Protein AF-A0A9E5QLZ5-F1 (afdb_monomer)

Sequence (50 aa):
MINYTVPYGAKIFVDDKEEIDRSKILFEWDPYSSVIITEKNGKVKYQDLV

Radius of gyration: 15.89 Å; Cα contacts (8 Å, |Δi|>4): 23; chains: 1; bounding box: 39×19×40 Å

Solvent-accessible surface area (backbone atoms only — not comparable to full-atom values): 3925 Å² total; per-residue (Å²): 134,92,81,80,88,80,61,88,80,45,50,70,71,64,62,94,88,59,91,74,60,99,85,60,76,54,60,49,72,63,94,90,59,88,74,87,81,77,93,67,90,82,81,92,76,89,74,95,79,127

Structure (mmCIF, N/CA/C/O backbone):
data_AF-A0A9E5QLZ5-F1
#
_entry.id   AF-A0A9E5QLZ5-F1
#
loop_
_atom_site.group_PDB
_atom_site.id
_atom_site.type_symbol
_atom_site.label_atom_id
_atom_site.label_alt_id
_atom_site.label_comp_id
_atom_site.label_asym_id
_atom_site.label_entity_id
_atom_site.label_seq_id
_atom_site.pdbx_PDB_ins_code
_atom_site.Cartn_x
_atom_site.Cartn_y
_atom_site.Cartn_z
_atom_site.occupancy
_atom_site.B_iso_or_equiv
_atom_site.auth_seq_id
_atom_site.auth_comp_id
_atom_site.auth_asym_id
_atom_site.auth_atom_id
_atom_site.pdbx_PDB_model_num
ATOM 1 N N . MET A 1 1 ? 11.471 13.315 -20.627 1.00 44.09 1 MET A N 1
ATOM 2 C CA . MET A 1 1 ? 11.366 12.532 -19.378 1.00 44.09 1 MET A CA 1
ATOM 3 C C . MET A 1 1 ? 9.912 12.170 -19.198 1.00 44.09 1 MET A C 1
ATOM 5 O O . MET A 1 1 ? 9.087 13.072 -19.149 1.00 44.09 1 MET A O 1
ATOM 9 N N . ILE A 1 2 ? 9.595 10.881 -19.218 1.00 55.72 2 ILE A N 1
ATOM 10 C CA . ILE A 1 2 ? 8.236 10.409 -18.958 1.00 55.72 2 ILE A CA 1
ATOM 11 C C . ILE A 1 2 ? 8.099 10.392 -17.437 1.00 55.72 2 ILE A C 1
ATOM 13 O O . ILE A 1 2 ? 8.904 9.749 -16.771 1.00 55.72 2 ILE A O 1
ATOM 17 N N . ASN A 1 3 ? 7.173 11.178 -16.896 1.00 66.81 3 ASN A N 1
ATOM 18 C CA . ASN A 1 3 ? 6.967 11.290 -15.457 1.00 66.81 3 ASN A CA 1
ATOM 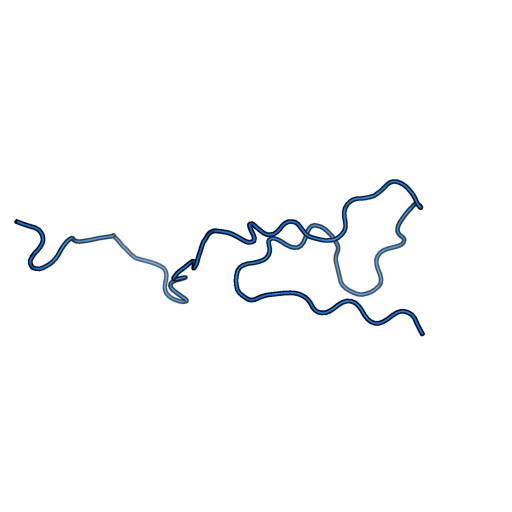19 C C . ASN A 1 3 ? 5.643 10.598 -15.127 1.00 66.81 3 ASN A C 1
ATOM 21 O O . ASN A 1 3 ? 4.598 11.018 -15.623 1.00 66.81 3 ASN A O 1
ATOM 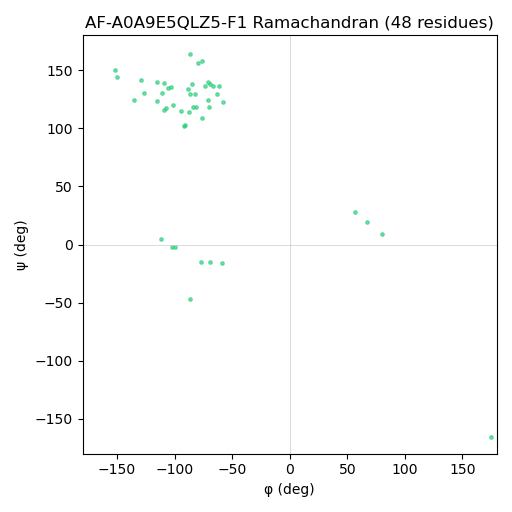25 N N . TYR A 1 4 ? 5.697 9.516 -14.354 1.00 70.75 4 TYR A N 1
ATOM 26 C CA . TYR A 1 4 ? 4.514 8.773 -13.929 1.00 70.75 4 TYR A CA 1
ATOM 27 C C . TYR A 1 4 ? 4.186 9.168 -12.490 1.00 70.75 4 TYR A C 1
ATOM 29 O O . TYR A 1 4 ? 5.009 9.001 -11.593 1.00 70.75 4 TYR A O 1
ATOM 37 N N . THR A 1 5 ? 2.993 9.711 -12.259 1.00 73.75 5 THR A N 1
ATOM 38 C CA . THR A 1 5 ? 2.519 10.005 -10.904 1.00 73.75 5 THR A CA 1
ATOM 39 C C . THR A 1 5 ? 2.082 8.701 -10.247 1.00 73.75 5 THR A C 1
ATOM 41 O O . THR A 1 5 ? 1.070 8.127 -10.642 1.00 73.75 5 THR A O 1
ATOM 44 N N . VAL A 1 6 ? 2.847 8.223 -9.264 1.00 79.56 6 VAL A N 1
ATOM 45 C CA . VAL A 1 6 ? 2.504 7.026 -8.485 1.00 79.56 6 VAL A CA 1
ATOM 46 C C . VAL A 1 6 ? 1.543 7.425 -7.355 1.00 79.56 6 VAL A C 1
ATOM 48 O O . VAL A 1 6 ? 1.915 8.249 -6.515 1.00 79.56 6 VAL A O 1
ATOM 51 N N . PRO A 1 7 ? 0.309 6.897 -7.326 1.00 79.38 7 PRO A N 1
ATOM 52 C CA . PRO A 1 7 ? -0.681 7.244 -6.308 1.00 79.38 7 PRO A CA 1
ATOM 53 C C . PRO A 1 7 ? -0.402 6.566 -4.955 1.00 79.38 7 PRO A C 1
ATOM 55 O O . PRO A 1 7 ? 0.271 5.537 -4.871 1.00 79.38 7 PRO A O 1
ATOM 58 N N . TYR A 1 8 ? -0.939 7.145 -3.875 1.00 76.81 8 TYR A N 1
ATOM 59 C CA . TYR A 1 8 ? -0.798 6.597 -2.523 1.00 76.81 8 TYR A CA 1
ATOM 60 C C . TYR A 1 8 ? -1.457 5.218 -2.424 1.00 76.81 8 TYR A C 1
ATOM 62 O O . TYR A 1 8 ? -2.606 5.032 -2.824 1.00 76.81 8 TYR A O 1
ATOM 70 N N . GLY A 1 9 ? -0.705 4.256 -1.892 1.00 74.62 9 GLY A N 1
ATOM 71 C CA . GLY A 1 9 ? -1.136 2.867 -1.807 1.00 74.62 9 GLY A CA 1
ATOM 72 C C . GLY A 1 9 ? -0.982 2.060 -3.094 1.00 74.62 9 GLY A C 1
ATOM 73 O O . GLY A 1 9 ? -1.441 0.921 -3.141 1.00 74.62 9 GLY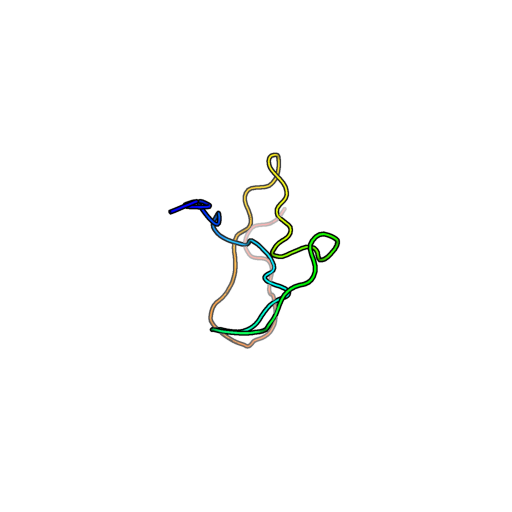 A O 1
ATOM 74 N N . ALA A 1 10 ?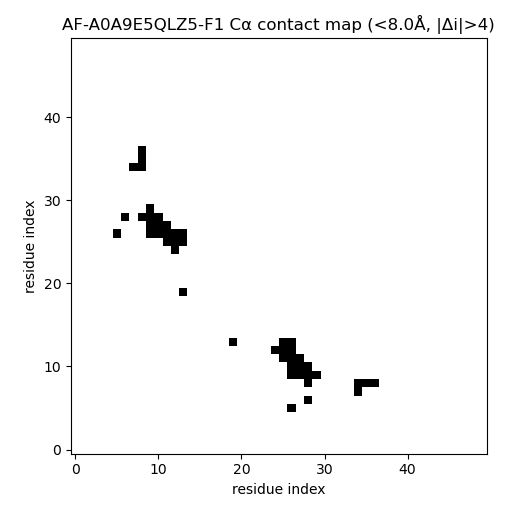 -0.315 2.607 -4.116 1.00 81.69 10 ALA A N 1
ATOM 75 C CA . ALA A 1 10 ? 0.142 1.809 -5.244 1.00 81.69 10 ALA A CA 1
ATOM 76 C C . ALA A 1 10 ? 1.129 0.732 -4.778 1.00 81.69 10 ALA A C 1
ATOM 78 O O . ALA A 1 10 ? 2.049 0.993 -3.996 1.00 81.69 10 ALA A O 1
ATOM 79 N N . LYS A 1 11 ? 0.964 -0.480 -5.303 1.00 81.06 11 LYS A N 1
ATOM 80 C CA . LYS A 1 11 ? 1.923 -1.563 -5.120 1.00 81.06 11 LYS A CA 1
ATOM 81 C C . LYS A 1 11 ? 2.976 -1.462 -6.212 1.00 81.06 11 LYS A C 1
ATOM 83 O O . LYS A 1 11 ? 2.665 -1.628 -7.387 1.00 81.06 11 LYS A O 1
ATOM 88 N N . ILE A 1 12 ? 4.209 -1.176 -5.818 1.00 86.38 12 ILE A N 1
ATOM 89 C CA . ILE A 1 12 ? 5.345 -1.054 -6.733 1.00 86.38 12 ILE A CA 1
ATOM 90 C C . ILE A 1 12 ? 5.979 -2.440 -6.913 1.00 86.38 12 ILE A C 1
ATOM 92 O O . ILE A 1 12 ? 6.169 -3.165 -5.937 1.00 86.38 12 ILE A O 1
ATOM 96 N N . PHE A 1 13 ? 6.273 -2.816 -8.159 1.00 84.50 13 PHE A N 1
ATOM 97 C CA . PHE A 1 13 ? 6.854 -4.117 -8.532 1.00 84.50 13 PHE A CA 1
ATOM 98 C C . PHE A 1 13 ? 8.289 -4.014 -9.065 1.00 84.50 13 PHE A C 1
ATOM 100 O O . PHE A 1 13 ? 8.837 -5.007 -9.546 1.00 84.50 13 PHE A O 1
ATOM 107 N N . VAL A 1 14 ? 8.864 -2.815 -9.032 1.00 83.81 14 VAL A N 1
ATOM 108 C CA . VAL A 1 14 ? 10.204 -2.514 -9.535 1.00 83.81 14 VAL A CA 1
ATOM 109 C C . VAL A 1 14 ? 11.014 -1.777 -8.479 1.00 83.81 14 VAL A C 1
ATOM 111 O O . VAL A 1 14 ? 10.481 -0.925 -7.766 1.00 83.81 14 VAL A O 1
ATOM 114 N N . ASP A 1 15 ? 12.297 -2.101 -8.396 1.00 80.62 15 ASP A N 1
ATOM 115 C CA . ASP A 1 15 ? 13.243 -1.423 -7.512 1.00 80.62 15 ASP A CA 1
ATOM 116 C C . ASP A 1 15 ? 13.863 -0.177 -8.176 1.00 80.62 15 ASP A C 1
ATOM 118 O O . ASP A 1 15 ? 13.806 0.016 -9.397 1.00 80.62 15 ASP A O 1
ATOM 122 N N . ASP A 1 16 ? 14.472 0.696 -7.363 1.00 78.25 16 ASP A N 1
ATOM 123 C CA . ASP A 1 16 ? 15.209 1.858 -7.875 1.00 78.25 16 ASP A CA 1
ATOM 124 C C . ASP A 1 16 ? 16.324 1.398 -8.829 1.00 78.25 16 ASP A C 1
ATOM 126 O O . ASP A 1 16 ? 17.215 0.643 -8.439 1.00 78.25 16 ASP A O 1
ATOM 130 N N . LYS A 1 17 ? 16.282 1.898 -10.073 1.00 80.25 17 LYS A N 1
ATOM 131 C CA . LYS A 1 17 ? 17.237 1.611 -11.167 1.00 80.25 17 LYS A CA 1
ATOM 132 C C . LYS A 1 17 ? 17.217 0.180 -11.708 1.00 80.25 17 LYS A C 1
ATOM 134 O O . LYS A 1 17 ? 18.169 -0.223 -12.376 1.00 80.25 17 LYS A O 1
ATOM 139 N N . GLU A 1 18 ? 16.151 -0.574 -11.471 1.00 81.88 18 GLU A N 1
ATOM 140 C CA . GLU A 1 18 ? 15.987 -1.881 -12.103 1.00 81.88 18 GLU A CA 1
ATOM 141 C C . GLU A 1 18 ? 15.804 -1.745 -13.629 1.00 81.88 18 GLU A C 1
ATOM 143 O O . GLU A 1 18 ? 15.065 -0.878 -14.1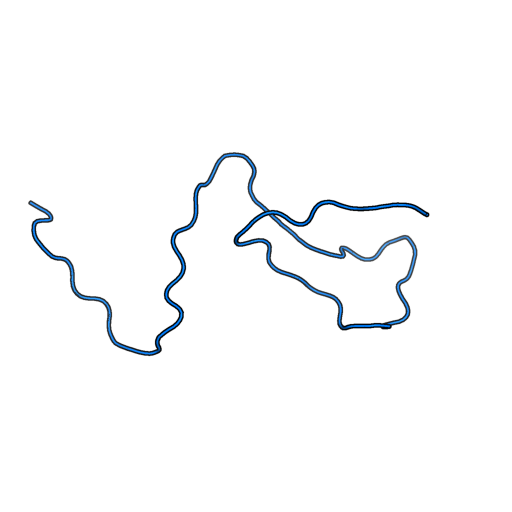05 1.00 81.88 18 GLU A O 1
ATOM 148 N N . GLU A 1 19 ? 16.470 -2.599 -14.416 1.00 80.44 19 GLU A N 1
ATOM 149 C CA . GLU A 1 19 ? 16.230 -2.676 -15.861 1.00 80.44 19 GLU A CA 1
ATOM 150 C C . GLU A 1 19 ? 14.851 -3.291 -16.129 1.00 80.44 19 GLU A C 1
ATOM 152 O O . GLU A 1 19 ? 14.565 -4.435 -15.770 1.00 80.44 19 GLU A O 1
ATOM 157 N N . ILE A 1 20 ? 13.981 -2.513 -16.774 1.00 79.44 20 ILE A N 1
ATOM 158 C CA . ILE A 1 20 ? 12.614 -2.912 -17.108 1.00 79.44 20 ILE A CA 1
ATOM 159 C C . ILE A 1 20 ? 12.492 -3.221 -18.601 1.00 79.44 20 ILE A C 1
ATOM 161 O O . ILE A 1 20 ? 12.949 -2.463 -19.457 1.00 79.44 20 ILE A O 1
ATOM 165 N N . ASP A 1 21 ? 11.826 -4.326 -18.926 1.00 81.56 21 ASP A N 1
ATOM 166 C CA . ASP A 1 21 ? 11.389 -4.594 -20.294 1.00 81.56 21 ASP A CA 1
ATOM 167 C C . ASP A 1 21 ? 10.100 -3.805 -20.594 1.00 81.56 21 ASP A C 1
ATOM 169 O O . ASP A 1 21 ? 9.333 -3.475 -19.684 1.00 81.56 21 ASP A O 1
ATOM 173 N N . ARG A 1 22 ? 9.810 -3.530 -21.873 1.00 75.69 22 ARG A N 1
ATOM 174 C CA . ARG A 1 22 ? 8.613 -2.775 -22.304 1.00 75.69 22 ARG A CA 1
ATOM 175 C C . ARG A 1 22 ? 7.293 -3.418 -21.871 1.00 75.69 22 ARG A C 1
ATOM 177 O O . ARG A 1 22 ? 6.259 -2.759 -21.906 1.00 75.69 22 ARG A O 1
ATOM 184 N N . SER A 1 23 ? 7.335 -4.683 -21.476 1.00 79.75 23 SER A N 1
ATOM 185 C CA . SER A 1 23 ? 6.166 -5.478 -21.099 1.00 79.75 23 SER A CA 1
ATOM 186 C C . SER A 1 23 ? 5.957 -5.577 -19.582 1.00 79.75 23 SER A C 1
ATOM 188 O O . SER A 1 23 ? 5.006 -6.221 -19.140 1.00 79.75 23 SER A O 1
ATOM 190 N N . LYS A 1 24 ? 6.848 -4.992 -18.767 1.00 80.62 24 LYS A N 1
ATOM 191 C CA . LYS A 1 24 ? 6.819 -5.146 -17.308 1.00 80.62 24 LYS A CA 1
ATOM 192 C C . LYS A 1 24 ? 5.905 -4.107 -16.654 1.00 80.62 24 LYS A C 1
ATOM 194 O O . LYS A 1 24 ? 6.025 -2.907 -16.889 1.00 80.62 24 LYS A O 1
ATOM 199 N N . ILE A 1 25 ? 5.008 -4.584 -15.794 1.00 81.56 25 ILE A N 1
ATOM 200 C CA . ILE A 1 25 ? 4.153 -3.739 -14.955 1.00 81.56 25 ILE A CA 1
ATOM 201 C C . ILE A 1 25 ? 5.026 -3.088 -13.874 1.00 81.56 25 ILE A C 1
ATOM 203 O O . ILE A 1 25 ? 5.716 -3.786 -13.135 1.00 81.56 25 ILE A O 1
ATOM 207 N N . LEU A 1 26 ? 4.999 -1.755 -13.790 1.00 83.81 26 LEU A N 1
ATOM 208 C CA . LEU A 1 26 ? 5.828 -0.982 -12.853 1.00 83.81 26 LEU A CA 1
ATOM 209 C C . LEU A 1 26 ? 5.170 -0.837 -11.481 1.00 83.81 26 LEU A C 1
ATOM 211 O O . LEU A 1 26 ? 5.797 -1.045 -10.444 1.00 83.81 26 LEU A O 1
ATOM 215 N N . PHE A 1 27 ? 3.889 -0.487 -11.475 1.00 83.44 27 PHE A N 1
ATOM 216 C CA . PHE A 1 27 ? 3.081 -0.375 -10.273 1.00 83.44 27 PHE A CA 1
ATOM 217 C C . PHE A 1 27 ? 1.619 -0.660 -10.614 1.00 83.44 27 PHE A C 1
ATOM 219 O O . PHE A 1 27 ? 1.176 -0.402 -11.734 1.00 83.44 27 PHE A O 1
ATOM 226 N N . GLU A 1 28 ? 0.878 -1.185 -9.648 1.00 82.56 28 GLU A N 1
ATOM 227 C CA . GLU A 1 28 ? -0.569 -1.371 -9.736 1.00 82.56 28 GLU A CA 1
ATOM 228 C C . GLU A 1 28 ? -1.251 -0.498 -8.690 1.00 82.56 28 GLU A C 1
ATOM 230 O O . GLU A 1 28 ? -0.777 -0.360 -7.559 1.00 82.56 28 GLU A O 1
ATOM 235 N N . TRP A 1 29 ? -2.363 0.106 -9.084 1.00 81.62 29 TRP A N 1
ATOM 236 C CA . TRP A 1 29 ? -3.205 0.889 -8.200 1.00 81.62 29 TRP A CA 1
ATOM 237 C C . TRP A 1 29 ? -4.659 0.817 -8.657 1.00 81.62 29 TRP A C 1
ATOM 239 O O . TRP A 1 29 ? -4.935 0.791 -9.857 1.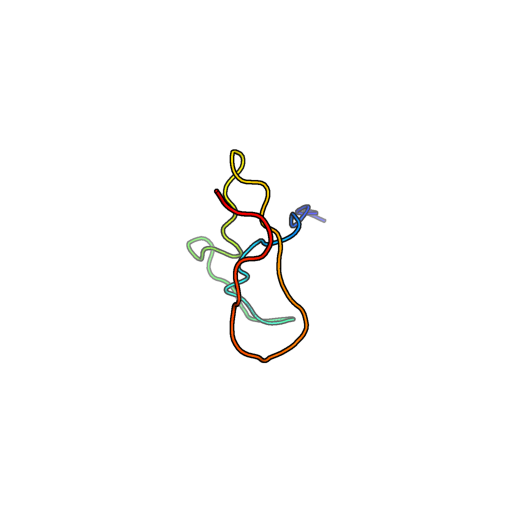00 81.62 29 TRP A O 1
ATOM 249 N N . ASP A 1 30 ? -5.570 0.805 -7.688 1.00 77.88 30 ASP A N 1
ATOM 250 C CA . ASP A 1 30 ? -7.011 0.805 -7.918 1.00 77.88 30 ASP A CA 1
ATOM 251 C C . ASP A 1 30 ? -7.563 2.245 -7.874 1.00 77.88 30 ASP A C 1
ATOM 253 O O . ASP A 1 30 ? -7.549 2.864 -6.805 1.00 77.88 30 ASP A O 1
ATOM 257 N N . PRO A 1 31 ? -8.088 2.782 -8.995 1.00 76.38 31 PRO A N 1
ATOM 258 C CA . PRO A 1 31 ? -8.624 4.138 -9.053 1.00 76.38 31 PRO A CA 1
ATOM 259 C C . PRO A 1 31 ? -9.914 4.376 -8.281 1.00 76.38 31 PRO A C 1
ATOM 261 O O . PRO A 1 31 ? -10.278 5.530 -8.047 1.00 76.38 31 PRO A O 1
ATOM 264 N N . TYR A 1 32 ? -10.611 3.316 -7.889 1.00 78.06 32 TYR A N 1
ATOM 265 C CA . TYR A 1 32 ? -11.888 3.399 -7.191 1.00 78.06 32 TYR A CA 1
ATOM 266 C C . TYR A 1 32 ? -11.754 3.145 -5.687 1.00 78.06 32 TYR A C 1
ATOM 268 O O . TYR A 1 32 ? -12.742 3.264 -4.961 1.00 78.06 32 TYR A O 1
ATOM 276 N N . SER A 1 33 ? -10.545 2.843 -5.201 1.00 71.44 33 SER A N 1
ATOM 277 C CA . SER A 1 33 ? -10.290 2.519 -3.799 1.00 71.44 33 SER A CA 1
ATOM 278 C C . SER A 1 33 ? -9.397 3.559 -3.121 1.00 71.44 33 SER A C 1
ATOM 280 O O . SER A 1 33 ? -8.273 3.826 -3.541 1.00 71.44 33 SER A O 1
ATOM 282 N N . SER A 1 34 ? -9.888 4.139 -2.023 1.00 74.81 34 SER A N 1
ATOM 283 C CA . SER A 1 34 ? -9.060 4.920 -1.097 1.00 74.81 34 SER A CA 1
ATOM 284 C C . SER A 1 34 ? -8.548 3.995 0.000 1.00 74.81 34 SER A C 1
ATOM 286 O O . SER A 1 34 ? -9.288 3.640 0.917 1.00 74.81 34 SER A O 1
ATOM 288 N N . VAL A 1 35 ? -7.286 3.579 -0.102 1.00 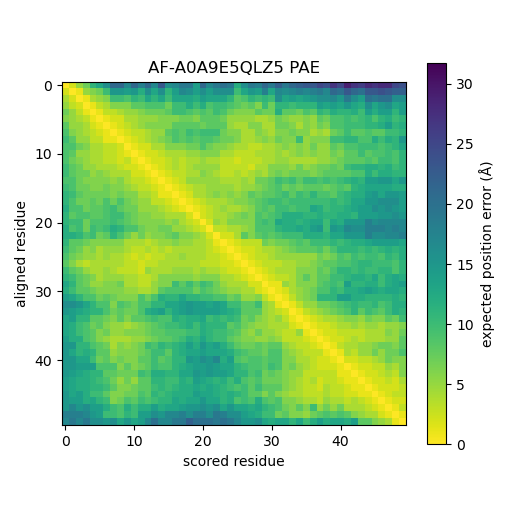79.50 35 VAL A N 1
ATOM 289 C CA . VAL A 1 35 ? -6.673 2.689 0.889 1.00 79.50 35 VAL A CA 1
ATOM 290 C C . VAL A 1 35 ? -6.122 3.475 2.075 1.00 79.50 35 VAL A C 1
ATOM 292 O O . VAL A 1 35 ? -5.493 4.520 1.916 1.00 79.50 35 VAL A O 1
ATOM 295 N N . ILE A 1 36 ? -6.336 2.946 3.277 1.00 79.69 36 ILE A N 1
ATOM 296 C CA . ILE A 1 36 ? -5.726 3.438 4.515 1.00 79.69 36 ILE A CA 1
ATOM 297 C C . ILE A 1 36 ? -4.674 2.409 4.924 1.00 79.69 36 ILE A C 1
ATOM 299 O O . ILE A 1 36 ? -5.010 1.253 5.183 1.00 79.69 36 ILE A O 1
ATOM 303 N N . ILE A 1 37 ? -3.401 2.812 4.960 1.00 83.69 37 ILE A N 1
ATOM 304 C CA . ILE A 1 37 ? -2.275 1.915 5.246 1.00 83.69 37 ILE A CA 1
ATOM 305 C C . ILE A 1 37 ? -1.683 2.266 6.609 1.00 83.69 37 ILE A C 1
ATOM 307 O O . ILE A 1 37 ? -1.377 3.422 6.891 1.00 83.69 37 ILE A O 1
ATOM 311 N N . THR A 1 38 ? -1.504 1.253 7.459 1.00 86.56 38 THR A N 1
ATOM 312 C CA . THR A 1 38 ? -0.773 1.399 8.722 1.00 86.56 38 THR A CA 1
ATOM 313 C C . THR A 1 38 ? 0.729 1.306 8.481 1.00 86.56 38 THR A C 1
ATOM 315 O O . THR A 1 38 ? 1.213 0.349 7.885 1.00 86.56 38 THR A O 1
ATOM 318 N N . GLU A 1 39 ? 1.485 2.269 9.003 1.00 86.38 39 GLU A N 1
ATOM 319 C CA . GLU A 1 39 ? 2.955 2.217 9.022 1.00 86.38 39 GLU A CA 1
ATOM 320 C C . GLU A 1 39 ? 3.489 1.286 10.120 1.00 86.38 39 GLU A C 1
ATOM 322 O O . GLU A 1 39 ? 4.667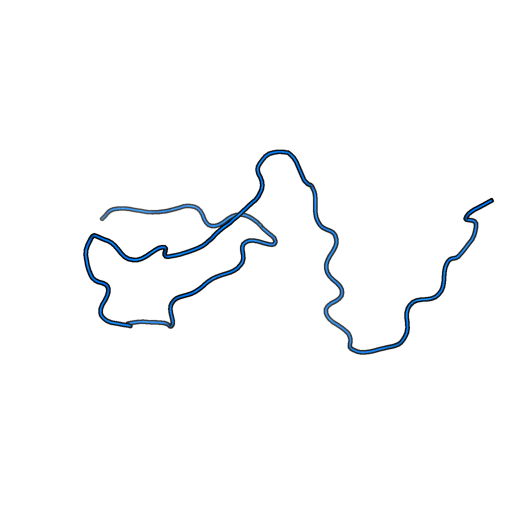 0.929 10.143 1.00 86.38 39 GLU A O 1
ATOM 327 N N . LYS A 1 40 ? 2.629 0.904 11.072 1.00 88.44 40 LYS A N 1
ATOM 328 C CA . LYS A 1 40 ? 3.000 0.091 12.229 1.00 88.44 40 LYS A CA 1
ATOM 329 C C . LYS A 1 40 ? 2.545 -1.348 12.059 1.00 88.44 40 LYS A C 1
ATOM 331 O O . LYS A 1 40 ? 1.387 -1.615 11.733 1.00 88.44 40 LYS A O 1
ATOM 336 N N . ASN A 1 41 ? 3.448 -2.260 12.402 1.00 88.00 41 ASN A N 1
ATOM 337 C CA . ASN A 1 41 ? 3.130 -3.667 12.605 1.00 88.00 41 ASN A CA 1
ATOM 338 C C . ASN A 1 41 ? 2.321 -3.838 13.900 1.00 88.00 41 ASN A C 1
ATOM 340 O O . ASN A 1 41 ? 2.616 -3.205 14.915 1.00 88.00 41 ASN A O 1
ATOM 344 N N . GLY A 1 42 ? 1.309 -4.704 13.884 1.00 90.81 42 GLY A N 1
ATOM 345 C CA . GLY A 1 42 ? 0.445 -4.923 15.041 1.00 90.81 42 GLY A CA 1
ATOM 346 C C . GLY A 1 42 ? -0.712 -5.872 14.750 1.00 90.81 42 GLY A C 1
ATOM 347 O O . GLY A 1 42 ? -0.715 -6.581 13.747 1.00 90.81 42 GLY A O 1
ATOM 348 N N . LYS A 1 43 ? -1.702 -5.892 15.647 1.00 89.25 43 LYS A N 1
ATOM 349 C CA . LYS A 1 43 ? -2.951 -6.644 15.469 1.00 89.25 43 LYS A CA 1
ATOM 350 C C . LYS A 1 43 ? -4.103 -5.674 15.237 1.00 89.25 43 LYS A C 1
ATOM 352 O O . LYS A 1 43 ? -4.188 -4.652 15.914 1.00 89.25 43 LYS A O 1
ATOM 357 N N . VAL A 1 44 ? -4.991 -6.015 14.307 1.00 90.81 44 VAL A N 1
ATOM 358 C CA . VAL A 1 44 ? -6.191 -5.224 14.010 1.00 90.81 44 VAL A CA 1
ATOM 359 C C . VAL A 1 44 ? -7.211 -5.406 15.134 1.00 90.81 44 VAL A C 1
ATOM 361 O O . VAL A 1 44 ? -7.447 -6.526 15.589 1.00 90.81 44 VAL A O 1
ATOM 364 N N . LYS A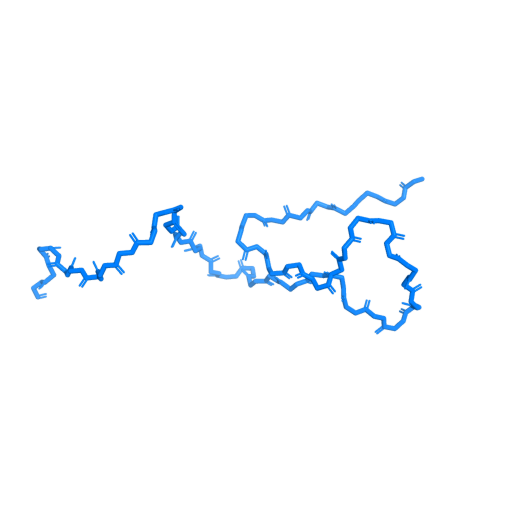 1 45 ? -7.829 -4.308 15.573 1.00 91.06 45 LYS A N 1
ATOM 365 C CA . LYS A 1 45 ? -8.974 -4.316 16.485 1.00 91.06 45 LYS A CA 1
ATOM 366 C C . LYS A 1 45 ? -10.007 -3.325 15.968 1.00 91.06 45 LYS A C 1
ATOM 368 O O . LYS A 1 45 ? -9.687 -2.156 15.784 1.00 91.06 45 LYS A O 1
ATOM 373 N N . TYR A 1 46 ? -11.228 -3.797 15.748 1.00 90.50 46 TYR A N 1
ATOM 374 C CA . TYR A 1 46 ? -12.347 -2.922 15.421 1.00 90.50 46 TYR A CA 1
ATOM 375 C C . TYR A 1 46 ? -12.726 -2.090 16.645 1.00 90.50 46 TYR A C 1
ATOM 377 O O . TYR A 1 46 ? -12.756 -2.599 17.770 1.00 90.50 46 TYR A O 1
ATOM 385 N N . GLN A 1 47 ? -13.003 -0.814 16.417 1.00 90.75 47 GLN A N 1
ATOM 386 C CA . GLN A 1 47 ? -13.521 0.103 17.418 1.00 90.75 47 GLN A CA 1
ATOM 387 C C . GLN A 1 47 ? -14.782 0.745 16.844 1.00 90.75 47 GLN A C 1
ATOM 389 O O . GLN A 1 47 ? -14.763 1.195 15.702 1.00 90.75 47 GLN A O 1
ATOM 394 N N . ASP A 1 48 ? -15.861 0.726 17.626 1.00 83.69 48 ASP A N 1
ATOM 395 C CA . ASP A 1 48 ? -17.146 1.364 17.309 1.00 83.69 48 ASP A CA 1
ATOM 396 C C . ASP A 1 48 ? -17.785 0.921 15.976 1.00 83.69 48 ASP A C 1
ATOM 398 O O . ASP A 1 48 ? -18.558 1.654 15.363 1.00 83.69 48 ASP A O 1
ATOM 402 N N . LEU A 1 49 ? -17.487 -0.309 15.542 1.00 79.69 49 LEU A N 1
ATOM 403 C CA . LEU A 1 49 ? -18.157 -0.971 14.424 1.00 79.69 49 LEU A CA 1
ATOM 404 C C . LEU A 1 49 ? -19.342 -1.780 14.980 1.00 79.69 49 LEU A C 1
ATOM 406 O O . LEU A 1 49 ? -19.123 -2.829 15.591 1.00 79.69 49 LEU A O 1
ATOM 410 N N . VAL A 1 50 ? -20.561 -1.254 14.827 1.00 69.75 50 VAL A N 1
ATOM 411 C CA . VAL A 1 50 ? -21.822 -1.845 15.326 1.00 69.75 50 VAL A CA 1
ATOM 412 C C . VAL A 1 50 ? -22.607 -2.491 14.195 1.00 69.75 50 VAL A C 1
ATOM 414 O O . VAL A 1 50 ? -22.654 -1.879 13.105 1.00 69.75 50 VAL A O 1
#

Mean predicted aligned error: 8.04 Å

pLDDT: mean 79.95, std 8.37, range [44.09, 91.06]

Foldseek 3Di:
DDDDDQDPPWAAPDDVPDDDDPPDDGTDDDPVDDDDDDPDDDDDDDDPPD

Secondary structure (DSSP, 8-state):
-----PPTT-EE-S-TT----TT---EE--TT------SS-------S--